Protein AF-A0AAU9WBQ7-F1 (afdb_monomer)

Organism: NCBI:txid46732

Sequence (156 aa):
RKRKQREFRSIGFTIDGYTDEELRARYRFGKESIEYITDLLADNLRRKTNRNHPLSALQQVLIALRFYASGSFLQVVGDTVGVDKSTVSRVVANVSLALVARQQEYVKWPRQQQRAGQFKNCLLPARTISLRDRMRRWHAYPNPSAQQEREQLREP

Radius of gyration: 28.7 Å; Cα contacts (8 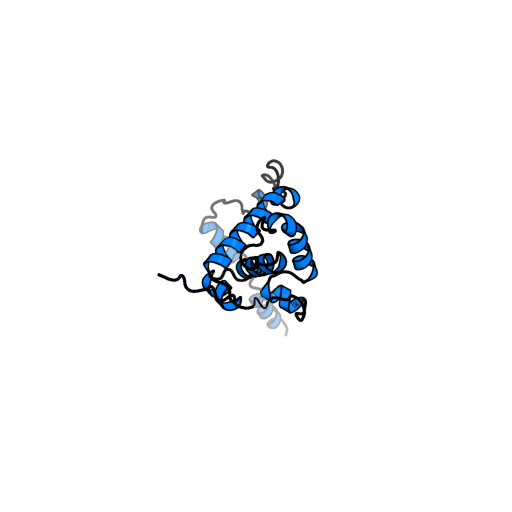Å, |Δi|>4): 95; chains: 1; bounding box: 58×82×52 Å

Solvent-accessible surface area (backbone atoms only — not comparable to full-atom values): 9788 Å² total; per-residue (Å²): 135,85,77,80,79,85,82,79,61,81,73,86,71,69,76,78,91,59,55,51,67,57,34,30,72,54,39,71,37,38,63,69,56,50,51,49,54,25,64,75,38,32,77,76,58,55,68,96,61,89,71,82,79,70,75,50,42,56,53,37,46,53,54,32,34,36,40,71,58,62,71,57,57,51,54,60,54,9,63,79,54,58,45,57,39,73,54,43,52,53,35,37,50,52,52,50,51,52,53,57,75,48,35,80,82,76,56,80,74,83,71,92,77,76,61,82,71,60,58,61,74,76,49,72,81,87,64,87,77,51,74,72,60,58,56,61,53,63,79,68,58,81,59,69,69,65,50,58,60,55,59,74,73,66,71,135

Mean predicted aligned error: 15.64 Å

InterPro domains:
  IPR026103 Harbinger transposase-derived nuclease, animal [PR02086] (15-37)
  IPR026103 Harbinger transposase-derived nuclease, animal [PR02086] (37-60)
  IPR026103 Harbinger transposase-derived nuclease, animal [PR02086] (88-113)

Nearest PDB structures (foldseek):
  4ds4-assembly1_A  TM=5.378E-01  e=1.319E+00  Geobacillus kaustophilus HTA426
  6xbu-assembly1_A  TM=4.973E-01  e=5.556E+00  Homo sapiens
  3po4-assembly1_A  TM=5.085E-01  e=9.463E+00  Thermus aquaticus

Foldseek 3Di:
DDDPDDDDDDQPDDPPPDAQVRCCLQQVGGPVVLVVLLVLCQVLQDDPDPPDPRDHSSSLSSLLSNCVNPVDQLCVSCVVRVHDSVSSVVSNVSSVVSCVVCCVVPPDDPPPDPPVPPVVVVPPPPPPDPPVNVVVVVVVDDPPVVVVVVVVVPDD

Secondary structure (DSSP, 8-state):
-PPPPP--------STT--HHHHHHHHSS-HHHHHHHHHHHHHHH--S---S-PPPHHHHHHHHHHHHHH---HHHHHHHHTS-HHHHHHHHHHHHHHHHHTHHHH-----TTSSTTTGGGTS-------HHHHHHHHTT---HHHHHHHHHT---

Structure (mmCIF, N/CA/C/O backbone):
data_AF-A0AAU9WBQ7-F1
#
_entry.id   AF-A0AAU9WBQ7-F1
#
loop_
_atom_site.group_PDB
_atom_site.id
_atom_site.type_symbol
_atom_site.label_atom_id
_atom_site.label_alt_id
_atom_site.label_comp_id
_atom_site.label_asym_id
_atom_site.label_entity_id
_atom_site.label_seq_id
_atom_site.pdbx_PDB_ins_code
_atom_site.Cartn_x
_atom_site.Cartn_y
_atom_site.Cartn_z
_atom_site.occupancy
_atom_site.B_iso_or_equiv
_atom_site.auth_seq_id
_atom_site.auth_comp_id
_atom_site.auth_asym_id
_atom_site.auth_atom_id
_atom_site.pdbx_PDB_model_num
ATOM 1 N N . ARG A 1 1 ? -20.044 -18.863 -25.796 1.00 58.28 1 ARG A N 1
ATOM 2 C CA . ARG A 1 1 ? -18.854 -17.971 -25.715 1.00 58.28 1 ARG A CA 1
ATOM 3 C C . ARG A 1 1 ? -17.939 -18.473 -24.597 1.00 58.28 1 ARG A C 1
ATOM 5 O O . ARG A 1 1 ? -18.366 -18.464 -23.450 1.00 58.28 1 ARG A O 1
ATOM 12 N N . LYS A 1 2 ? -16.728 -18.955 -24.908 1.00 51.84 2 LYS A N 1
ATOM 13 C CA . LYS A 1 2 ? -15.741 -19.372 -23.890 1.00 51.84 2 LYS A CA 1
ATOM 14 C C . LYS A 1 2 ? -15.142 -18.108 -23.258 1.00 51.84 2 LYS A C 1
ATOM 16 O O . LYS A 1 2 ? -14.707 -17.215 -23.979 1.00 51.84 2 LYS A O 1
ATOM 21 N N . ARG A 1 3 ? -15.178 -17.986 -21.929 1.00 55.31 3 ARG A N 1
ATOM 22 C CA . ARG A 1 3 ? -14.583 -16.849 -21.207 1.00 55.31 3 ARG A CA 1
ATOM 23 C C . ARG A 1 3 ? -13.061 -16.930 -21.365 1.00 55.31 3 ARG A C 1
ATOM 25 O O . ARG A 1 3 ? -12.497 -17.965 -21.021 1.00 55.31 3 ARG A O 1
ATOM 32 N N . LYS A 1 4 ? -12.410 -15.874 -21.878 1.00 65.31 4 LYS A N 1
ATOM 33 C CA . LYS A 1 4 ? -10.939 -15.801 -21.955 1.00 65.31 4 LYS A CA 1
ATOM 34 C C . LYS A 1 4 ? -10.362 -16.090 -20.567 1.00 65.31 4 LYS A C 1
ATOM 36 O O . LYS A 1 4 ? -10.803 -15.491 -19.579 1.00 65.31 4 LYS A O 1
ATOM 41 N N . GLN A 1 5 ? -9.437 -17.042 -20.496 1.00 57.25 5 GLN A N 1
ATOM 42 C CA . GLN A 1 5 ? -8.780 -17.410 -19.250 1.00 57.25 5 GLN A CA 1
ATOM 43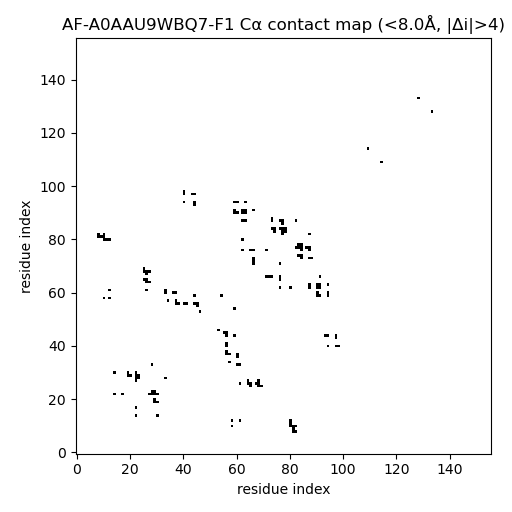 C C . GLN A 1 5 ? -7.964 -16.214 -18.753 1.00 57.25 5 GLN A C 1
ATOM 45 O O . GLN A 1 5 ? -7.374 -15.482 -19.547 1.00 57.25 5 GLN A O 1
ATOM 50 N N . ARG A 1 6 ? -8.007 -15.956 -17.444 1.00 59.16 6 ARG A N 1
ATOM 51 C CA . ARG A 1 6 ? -7.240 -14.857 -16.854 1.00 59.16 6 ARG A CA 1
ATOM 52 C C . ARG A 1 6 ? -5.768 -15.248 -16.851 1.00 59.16 6 ARG A C 1
ATOM 54 O O . ARG A 1 6 ? -5.411 -16.237 -16.219 1.00 59.16 6 ARG A O 1
ATOM 61 N N . GLU A 1 7 ? -4.950 -14.465 -17.536 1.00 59.97 7 GLU A N 1
ATOM 62 C CA . GLU A 1 7 ? -3.497 -14.516 -17.414 1.00 59.97 7 GLU A CA 1
ATOM 63 C C . GLU A 1 7 ? -3.118 -13.743 -16.152 1.00 59.97 7 GLU A C 1
ATOM 65 O O . GLU A 1 7 ? -3.315 -12.529 -16.056 1.00 59.97 7 GLU A O 1
ATOM 70 N N . PHE A 1 8 ? -2.652 -14.466 -15.137 1.00 56.88 8 PHE A N 1
ATOM 71 C CA . PHE A 1 8 ? -2.158 -13.852 -13.915 1.00 56.88 8 PHE A CA 1
ATOM 72 C C . PHE A 1 8 ? -0.713 -13.431 -14.155 1.00 56.88 8 PHE A C 1
ATOM 74 O O . PHE A 1 8 ? 0.161 -14.275 -14.329 1.00 56.88 8 PHE A O 1
ATOM 81 N N . ARG A 1 9 ? -0.465 -12.120 -14.186 1.00 57.22 9 ARG A N 1
ATOM 82 C CA . ARG A 1 9 ? 0.898 -11.587 -14.200 1.00 57.22 9 ARG A CA 1
ATOM 83 C C . ARG A 1 9 ? 1.563 -11.910 -12.860 1.00 57.22 9 ARG A C 1
ATOM 85 O O . ARG A 1 9 ? 0.925 -11.781 -11.813 1.00 57.22 9 ARG A O 1
ATOM 92 N N . SER A 1 10 ? 2.825 -12.337 -12.884 1.00 56.97 10 SER A N 1
ATOM 93 C CA . SER A 1 10 ? 3.611 -12.539 -11.666 1.00 56.97 10 SER A CA 1
ATOM 94 C C . SER A 1 10 ? 3.753 -11.202 -10.940 1.00 56.97 10 SER A C 1
ATOM 96 O O . SER A 1 10 ? 4.335 -10.259 -11.477 1.00 56.97 10 SER A O 1
ATOM 98 N N . ILE A 1 11 ? 3.201 -11.105 -9.732 1.00 61.03 11 ILE A N 1
ATOM 99 C CA . ILE A 1 11 ? 3.279 -9.893 -8.912 1.00 61.03 11 ILE A CA 1
ATOM 100 C C . ILE A 1 11 ? 4.686 -9.824 -8.309 1.00 61.03 11 ILE A C 1
ATOM 102 O O . ILE A 1 11 ? 4.960 -10.432 -7.275 1.00 61.03 11 ILE A O 1
ATOM 106 N N . GLY A 1 12 ? 5.589 -9.115 -8.984 1.00 56.72 12 GLY A N 1
ATOM 107 C CA . GLY A 1 12 ? 6.982 -8.935 -8.569 1.00 56.72 12 GLY A CA 1
ATOM 108 C C . GLY A 1 12 ? 7.146 -7.843 -7.515 1.00 56.72 12 GLY A C 1
ATOM 109 O O . GLY A 1 12 ? 7.725 -6.805 -7.808 1.00 56.72 12 GLY A O 1
ATOM 110 N N . PHE A 1 13 ? 6.617 -8.051 -6.306 1.00 65.69 13 PHE A N 1
ATOM 111 C CA . PHE A 1 13 ? 6.857 -7.150 -5.172 1.00 65.69 13 PHE A CA 1
ATOM 112 C C . PHE A 1 13 ? 7.351 -7.932 -3.966 1.00 65.69 13 PHE A C 1
ATOM 114 O O . PHE A 1 13 ? 6.562 -8.398 -3.145 1.00 65.69 13 PHE A O 1
ATOM 121 N N . THR A 1 14 ? 8.669 -8.045 -3.873 1.00 72.19 14 THR A N 1
ATOM 122 C CA . THR A 1 14 ? 9.379 -8.319 -2.628 1.00 72.19 14 THR A CA 1
ATOM 123 C C . THR A 1 14 ? 9.945 -7.002 -2.107 1.00 72.19 14 THR A C 1
ATOM 125 O O . THR A 1 14 ? 10.389 -6.152 -2.878 1.00 72.19 14 THR A O 1
ATOM 128 N N . ILE A 1 15 ? 9.893 -6.811 -0.790 1.00 81.75 15 ILE A N 1
ATOM 129 C CA . ILE A 1 15 ? 10.683 -5.769 -0.113 1.00 81.75 15 ILE A CA 1
ATOM 130 C C . ILE A 1 15 ? 12.165 -6.166 -0.053 1.00 81.75 15 ILE A C 1
ATOM 132 O O . ILE A 1 15 ? 13.030 -5.317 0.141 1.00 81.75 15 ILE A O 1
ATOM 136 N N . ASP A 1 16 ? 12.449 -7.456 -0.252 1.00 79.69 16 ASP A N 1
ATOM 137 C CA . ASP A 1 16 ? 13.794 -8.010 -0.296 1.00 79.69 16 ASP A CA 1
ATOM 138 C C . ASP A 1 16 ? 14.563 -7.445 -1.493 1.00 79.69 16 ASP A C 1
ATOM 140 O O . ASP A 1 16 ? 14.102 -7.519 -2.635 1.00 79.69 16 ASP A O 1
ATOM 144 N N . GLY A 1 17 ? 15.730 -6.868 -1.206 1.00 83.19 17 GLY A N 1
ATOM 145 C CA . GLY A 1 17 ? 16.612 -6.245 -2.194 1.00 83.19 17 GLY A CA 1
ATOM 146 C C . GLY A 1 17 ? 16.533 -4.718 -2.273 1.00 83.19 17 GLY A C 1
ATOM 147 O O . GLY A 1 17 ? 17.346 -4.140 -2.984 1.00 83.19 17 GLY A O 1
ATOM 148 N N . TYR A 1 18 ? 15.617 -4.067 -1.546 1.00 87.25 18 TYR A N 1
ATOM 149 C CA . TYR A 1 18 ? 15.587 -2.604 -1.423 1.00 87.25 18 TYR A CA 1
ATOM 150 C C . TYR A 1 18 ? 16.283 -2.122 -0.151 1.00 87.25 18 TYR A C 1
ATOM 152 O O . TYR A 1 18 ? 16.133 -2.736 0.910 1.00 87.25 18 TYR A O 1
ATOM 160 N N . THR A 1 19 ? 16.986 -0.989 -0.236 1.00 92.75 19 THR A N 1
ATOM 161 C CA . THR A 1 19 ? 17.432 -0.274 0.967 1.00 92.75 19 THR A CA 1
ATOM 162 C C . THR A 1 19 ? 16.270 0.475 1.615 1.00 92.75 19 THR A C 1
ATOM 164 O O . THR A 1 19 ? 15.231 0.741 1.001 1.00 92.75 19 THR A O 1
ATOM 167 N N . ASP A 1 20 ? 16.437 0.844 2.880 1.00 93.31 20 ASP A N 1
ATOM 168 C CA . ASP A 1 20 ? 15.403 1.549 3.635 1.00 93.31 20 ASP A CA 1
ATOM 169 C C . ASP A 1 20 ? 15.113 2.945 3.043 1.00 93.31 20 ASP A C 1
ATOM 171 O O . ASP A 1 20 ? 13.972 3.410 3.027 1.00 93.31 20 ASP A O 1
ATOM 175 N N . GLU A 1 21 ? 16.127 3.599 2.470 1.00 93.75 21 GLU A N 1
ATOM 176 C CA . GLU A 1 21 ? 16.015 4.869 1.746 1.00 93.75 21 GLU A CA 1
ATOM 177 C C . GLU A 1 21 ? 15.171 4.717 0.478 1.00 93.75 21 GLU A C 1
ATOM 179 O O . GLU A 1 21 ? 14.296 5.545 0.208 1.00 93.75 21 GLU A O 1
ATOM 184 N N . GLU A 1 22 ? 15.385 3.642 -0.284 1.00 91.69 22 GLU A N 1
ATOM 185 C CA . GLU A 1 22 ? 14.598 3.346 -1.481 1.00 91.69 22 GLU A CA 1
ATOM 186 C C . GLU A 1 22 ? 13.139 3.046 -1.132 1.00 91.69 22 GLU A C 1
ATOM 188 O O . GLU A 1 22 ? 12.223 3.505 -1.826 1.00 91.69 22 GLU A O 1
ATOM 193 N N . LEU A 1 23 ? 12.905 2.320 -0.036 1.00 93.19 23 LEU A N 1
ATOM 194 C CA . LEU A 1 23 ? 11.562 2.054 0.470 1.00 93.19 23 LEU A CA 1
ATOM 195 C C . LEU A 1 23 ? 10.872 3.346 0.911 1.00 93.19 23 LEU A C 1
ATOM 197 O O . LEU A 1 23 ? 9.740 3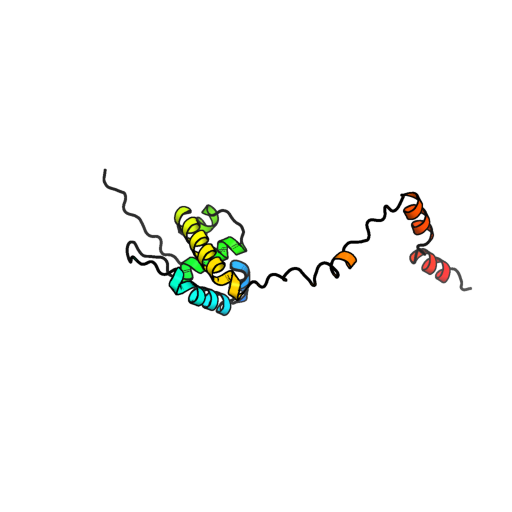.601 0.491 1.00 93.19 23 LEU A O 1
ATOM 201 N N . ARG A 1 24 ? 11.556 4.224 1.652 1.00 94.38 24 ARG A N 1
ATOM 202 C CA . ARG A 1 24 ? 11.002 5.533 2.031 1.00 94.38 24 ARG A CA 1
ATOM 203 C C . ARG A 1 24 ? 10.711 6.412 0.820 1.00 94.38 24 ARG A C 1
ATOM 205 O O . ARG A 1 24 ? 9.669 7.066 0.791 1.00 94.38 24 ARG A O 1
ATOM 212 N N . ALA A 1 25 ? 11.568 6.407 -0.197 1.00 92.19 25 ALA A N 1
ATOM 213 C CA . ALA A 1 25 ? 11.337 7.176 -1.417 1.00 92.19 25 ALA A CA 1
ATOM 214 C C . ALA A 1 25 ? 10.077 6.704 -2.168 1.00 92.19 25 ALA A C 1
ATOM 216 O O . ALA A 1 25 ? 9.311 7.524 -2.676 1.00 92.19 25 ALA A O 1
ATOM 217 N N . ARG A 1 26 ? 9.835 5.387 -2.211 1.00 90.44 26 ARG A N 1
ATOM 218 C CA . ARG A 1 26 ? 8.731 4.778 -2.975 1.00 90.44 26 ARG A CA 1
ATOM 219 C C . ARG A 1 26 ? 7.414 4.692 -2.201 1.00 90.44 26 ARG A C 1
ATOM 221 O O . ARG A 1 26 ? 6.352 4.869 -2.796 1.00 90.44 26 ARG A O 1
ATOM 228 N N . TYR A 1 27 ? 7.480 4.415 -0.901 1.00 92.56 27 TYR A N 1
ATOM 229 C CA . TYR A 1 27 ? 6.329 4.078 -0.055 1.00 92.56 27 TYR A CA 1
ATOM 230 C C . TYR A 1 27 ? 6.152 5.003 1.155 1.00 92.56 27 TYR A C 1
ATOM 232 O O . TYR A 1 27 ? 5.141 4.886 1.837 1.00 92.56 27 TYR A O 1
ATOM 240 N N . ARG A 1 28 ? 7.093 5.923 1.425 1.00 95.12 28 ARG A N 1
ATOM 241 C CA . ARG A 1 28 ? 7.149 6.802 2.622 1.00 95.12 28 ARG A CA 1
ATOM 242 C C . ARG A 1 28 ? 7.394 6.086 3.951 1.00 95.12 28 ARG A C 1
ATOM 244 O O . ARG A 1 28 ? 7.482 6.748 4.980 1.00 95.12 28 ARG A O 1
ATOM 251 N N . PHE A 1 29 ? 7.587 4.772 3.917 1.00 95.06 29 PHE A N 1
ATOM 252 C CA . PHE A 1 29 ? 7.856 3.930 5.075 1.00 95.06 29 PHE A CA 1
ATOM 253 C C . PHE A 1 29 ? 9.111 3.093 4.849 1.00 95.06 29 PHE A C 1
ATOM 255 O O . PHE A 1 29 ? 9.420 2.736 3.713 1.00 95.06 29 PHE A O 1
ATOM 262 N N . GLY A 1 30 ? 9.818 2.805 5.940 1.00 94.88 30 GLY A N 1
ATOM 263 C CA . GLY A 1 30 ? 10.926 1.856 5.941 1.00 94.88 30 GLY A CA 1
ATOM 264 C C . GLY A 1 30 ? 10.449 0.405 6.034 1.00 94.88 30 GLY A C 1
ATOM 265 O O . GLY A 1 30 ? 9.258 0.156 6.242 1.00 94.88 30 GLY A O 1
ATOM 266 N N . LYS A 1 31 ? 11.377 -0.548 5.911 1.00 93.69 31 LYS A N 1
ATOM 267 C CA . LYS A 1 31 ? 11.090 -1.994 5.900 1.00 93.69 31 LYS A CA 1
ATOM 268 C C . LYS A 1 31 ? 10.285 -2.430 7.126 1.00 93.69 31 LYS A C 1
ATOM 270 O O . LYS A 1 31 ? 9.191 -2.966 6.978 1.00 93.69 31 LYS A O 1
ATOM 275 N N . GLU A 1 32 ? 10.783 -2.102 8.314 1.00 94.06 32 GLU A N 1
ATOM 276 C CA . GLU A 1 32 ? 10.163 -2.472 9.592 1.00 94.06 32 GLU A CA 1
ATOM 277 C C . GLU A 1 32 ? 8.740 -1.910 9.720 1.00 94.06 32 GLU A C 1
AT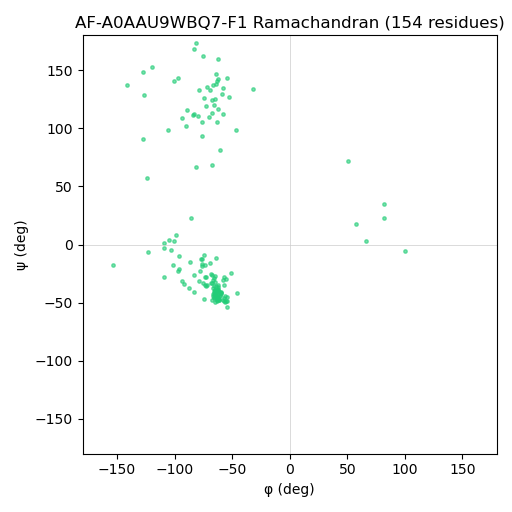OM 279 O O . GLU A 1 32 ? 7.813 -2.603 10.126 1.00 94.06 32 GLU A O 1
ATOM 284 N N . SER A 1 33 ? 8.526 -0.656 9.307 1.00 94.50 33 SER A N 1
ATOM 285 C CA . SER A 1 33 ? 7.194 -0.044 9.339 1.00 94.50 33 SER A CA 1
ATOM 286 C C . SER A 1 33 ? 6.225 -0.717 8.364 1.00 94.50 33 SER A C 1
ATOM 288 O O . SER A 1 33 ? 5.044 -0.859 8.673 1.00 94.50 33 SER A O 1
ATOM 290 N N . ILE A 1 34 ? 6.704 -1.128 7.186 1.00 94.88 34 ILE A N 1
ATOM 291 C CA . ILE A 1 34 ? 5.893 -1.843 6.193 1.00 94.88 34 ILE A CA 1
ATOM 292 C C . ILE A 1 34 ? 5.498 -3.224 6.721 1.00 94.88 34 ILE A C 1
ATOM 294 O O . ILE A 1 34 ? 4.335 -3.610 6.588 1.00 94.88 34 ILE A O 1
ATOM 298 N N . GLU A 1 35 ? 6.437 -3.952 7.321 1.00 94.12 35 GLU A N 1
ATOM 299 C CA . GLU A 1 35 ? 6.187 -5.254 7.949 1.00 94.12 35 GLU A CA 1
ATOM 300 C C . GLU A 1 35 ? 5.185 -5.109 9.098 1.00 94.12 35 GLU A C 1
ATOM 302 O O . GLU A 1 35 ? 4.153 -5.777 9.094 1.00 94.12 35 GLU A O 1
ATOM 307 N N . TYR A 1 36 ? 5.385 -4.125 9.978 1.00 94.62 36 TYR A N 1
ATOM 308 C CA . TYR A 1 36 ? 4.457 -3.820 11.064 1.00 94.62 36 TYR A CA 1
ATOM 309 C C . TYR A 1 36 ? 3.032 -3.532 10.568 1.00 94.62 36 TYR A C 1
ATOM 311 O O . TYR A 1 36 ? 2.068 -4.109 11.069 1.00 94.62 36 TYR A O 1
ATOM 319 N N . ILE A 1 37 ? 2.872 -2.660 9.564 1.00 93.69 37 ILE A N 1
ATOM 320 C CA . ILE A 1 37 ? 1.554 -2.364 8.977 1.00 93.69 37 ILE A CA 1
ATOM 321 C C . ILE A 1 37 ? 0.957 -3.623 8.338 1.00 93.69 37 ILE A C 1
ATOM 323 O O . ILE A 1 37 ? -0.254 -3.836 8.398 1.00 93.69 37 ILE A O 1
ATOM 327 N N . THR A 1 38 ? 1.788 -4.459 7.719 1.00 94.00 38 THR A N 1
ATOM 328 C CA . THR A 1 38 ? 1.341 -5.707 7.098 1.00 94.00 38 THR A CA 1
ATOM 329 C C . THR A 1 38 ? 0.772 -6.664 8.132 1.00 94.00 38 THR A C 1
ATOM 331 O O . THR A 1 38 ? -0.344 -7.147 7.936 1.00 94.00 38 THR A O 1
ATOM 334 N N . ASP A 1 39 ? 1.480 -6.878 9.235 1.00 93.38 39 ASP A N 1
ATOM 335 C CA . ASP A 1 39 ? 1.036 -7.752 10.319 1.00 93.38 39 ASP A CA 1
ATOM 336 C C . ASP A 1 39 ? -0.211 -7.194 11.009 1.00 93.38 39 ASP A C 1
ATOM 338 O O . ASP A 1 39 ? -1.178 -7.921 11.237 1.00 93.38 39 ASP A O 1
ATOM 342 N N . LEU A 1 40 ? -0.250 -5.876 11.236 1.00 92.00 40 LEU A N 1
ATOM 343 C CA . LEU A 1 40 ? -1.393 -5.183 11.833 1.00 92.00 40 LEU A CA 1
ATOM 344 C C . LEU A 1 40 ? -2.695 -5.386 11.043 1.00 92.00 40 LEU A C 1
ATOM 346 O O . LEU A 1 40 ? -3.782 -5.428 11.627 1.00 92.00 40 LEU A O 1
ATOM 350 N N . LEU A 1 41 ? -2.592 -5.465 9.714 1.00 91.62 41 LEU A N 1
ATOM 351 C CA . LEU A 1 41 ? -3.732 -5.569 8.803 1.00 91.62 41 LEU A CA 1
ATOM 352 C C . LEU A 1 41 ? -3.954 -6.991 8.266 1.00 91.62 41 LEU A C 1
ATOM 354 O O . LEU A 1 41 ? -4.940 -7.218 7.557 1.00 91.62 41 LEU A O 1
ATOM 358 N N . ALA A 1 42 ? -3.073 -7.945 8.574 1.00 88.62 42 ALA A N 1
ATOM 359 C CA . ALA A 1 42 ? -3.067 -9.277 7.973 1.00 88.62 42 ALA A CA 1
ATOM 360 C C . ALA A 1 42 ? -4.419 -9.990 8.118 1.00 88.62 42 ALA A C 1
ATOM 362 O O . ALA A 1 42 ? -4.954 -10.506 7.132 1.00 88.62 42 ALA A O 1
ATOM 363 N N . ASP A 1 43 ? -5.019 -9.944 9.309 1.00 84.94 43 ASP A N 1
ATOM 364 C CA . ASP A 1 43 ? -6.302 -10.593 9.596 1.00 84.94 43 ASP A CA 1
ATOM 365 C C . ASP A 1 43 ? -7.472 -9.976 8.823 1.00 84.94 43 ASP A C 1
ATOM 367 O O . ASP A 1 43 ? -8.363 -10.689 8.355 1.00 84.94 43 ASP A O 1
ATOM 371 N N . ASN A 1 44 ? -7.460 -8.656 8.623 1.00 84.00 44 ASN A N 1
ATOM 372 C CA . ASN A 1 44 ? -8.492 -7.953 7.861 1.00 84.00 44 ASN A CA 1
ATOM 373 C C . ASN A 1 44 ? -8.338 -8.159 6.346 1.00 84.00 44 ASN A C 1
ATOM 375 O O . ASN A 1 44 ? -9.329 -8.181 5.614 1.00 84.00 44 ASN A O 1
ATOM 379 N N . LEU A 1 45 ? -7.098 -8.297 5.869 1.00 83.31 45 LEU A N 1
ATOM 380 C CA . LEU A 1 45 ? -6.772 -8.447 4.448 1.00 83.31 45 LEU A CA 1
ATOM 381 C C . LEU A 1 45 ? -6.822 -9.903 3.968 1.00 83.31 45 LEU A C 1
ATOM 383 O O . LEU A 1 45 ? -6.872 -10.159 2.755 1.00 83.31 45 LEU A O 1
ATOM 387 N N . ARG A 1 46 ? -6.842 -10.865 4.896 1.00 76.94 46 ARG A N 1
ATOM 388 C CA . ARG A 1 46 ? -6.972 -12.288 4.596 1.00 76.94 46 ARG A CA 1
ATOM 389 C C . ARG A 1 46 ? -8.361 -12.581 4.033 1.00 76.94 46 ARG A C 1
ATOM 391 O O . ARG A 1 46 ? -9.388 -12.492 4.704 1.00 76.94 46 ARG A O 1
ATOM 398 N N . ARG A 1 47 ? -8.416 -12.975 2.760 1.00 65.69 47 ARG A N 1
ATOM 399 C CA . ARG A 1 47 ? -9.681 -13.379 2.134 1.00 65.69 47 ARG A CA 1
ATOM 400 C C . ARG A 1 47 ? -10.143 -14.728 2.677 1.00 65.69 47 ARG A C 1
ATOM 402 O O . ARG A 1 47 ? -9.384 -15.690 2.689 1.00 65.69 47 ARG A O 1
ATOM 409 N N . LYS A 1 48 ? -11.441 -14.830 2.985 1.00 56.56 48 LYS A N 1
ATOM 410 C CA . LYS A 1 48 ? -12.116 -16.084 3.379 1.00 56.56 48 LYS A CA 1
ATOM 411 C C . LYS A 1 48 ? -12.146 -17.157 2.278 1.00 56.56 48 LYS A C 1
ATOM 413 O O . LYS A 1 48 ? -12.521 -18.290 2.545 1.00 56.56 48 LYS A O 1
ATOM 418 N N . THR A 1 49 ? -11.795 -16.818 1.034 1.00 56.22 49 THR A N 1
ATOM 419 C CA . THR A 1 49 ? -11.828 -17.754 -0.099 1.00 56.22 49 THR A CA 1
ATOM 420 C C . THR A 1 49 ? -10.482 -17.786 -0.818 1.00 56.22 49 THR A C 1
ATOM 422 O O . THR A 1 49 ? -9.967 -16.748 -1.224 1.00 56.22 49 THR A O 1
ATOM 425 N N . ASN A 1 50 ? -9.936 -18.990 -1.019 1.00 56.69 50 ASN A N 1
ATOM 426 C CA . ASN A 1 50 ? -8.672 -19.227 -1.731 1.00 56.69 50 ASN A CA 1
ATOM 427 C C . ASN A 1 50 ? -8.859 -19.330 -3.261 1.00 56.69 50 ASN A C 1
ATOM 429 O O . ASN A 1 50 ? -8.090 -19.966 -3.975 1.00 56.69 50 ASN A O 1
ATOM 433 N N . ARG A 1 51 ? -9.945 -18.759 -3.793 1.00 54.75 51 ARG A N 1
ATOM 434 C CA . ARG A 1 51 ? -10.193 -18.773 -5.237 1.00 54.75 51 ARG A CA 1
ATOM 435 C C . ARG A 1 51 ? -9.315 -17.692 -5.878 1.00 54.75 51 ARG A C 1
ATOM 437 O O . ARG A 1 51 ? -9.364 -16.542 -5.447 1.00 54.75 51 ARG A O 1
ATOM 444 N N . ASN A 1 52 ? -8.619 -18.035 -6.969 1.00 63.09 52 ASN A N 1
ATOM 445 C CA . ASN A 1 52 ? -8.024 -17.087 -7.928 1.00 63.09 52 ASN A CA 1
ATOM 446 C C . ASN A 1 52 ? -6.647 -16.448 -7.592 1.00 63.09 52 ASN A C 1
ATOM 448 O O . ASN A 1 52 ? -6.445 -15.305 -7.991 1.00 63.09 52 ASN A O 1
ATOM 452 N N . HIS A 1 53 ? -5.709 -17.152 -6.939 1.00 65.56 53 HIS A N 1
ATOM 453 C CA . HIS A 1 53 ? -4.377 -16.618 -6.560 1.00 65.56 53 HIS A CA 1
ATOM 454 C C . HIS A 1 53 ? -4.478 -15.271 -5.819 1.00 65.56 53 HIS A C 1
ATOM 456 O O . HIS A 1 53 ? -4.210 -14.211 -6.391 1.00 65.56 53 HIS A O 1
ATOM 462 N N . PRO A 1 54 ? -4.957 -15.281 -4.563 1.00 75.00 54 PRO A N 1
ATOM 463 C CA . PRO A 1 54 ? -5.154 -14.052 -3.809 1.00 75.00 54 PRO A CA 1
ATOM 464 C C . PRO A 1 54 ? -3.821 -13.334 -3.562 1.00 75.00 54 PRO A C 1
ATOM 466 O O . PRO A 1 54 ? -2.815 -13.967 -3.258 1.00 75.00 54 PRO A O 1
ATOM 469 N N . LEU A 1 55 ? -3.844 -12.000 -3.656 1.00 84.50 55 LEU A N 1
ATOM 470 C CA . LEU A 1 55 ? -2.726 -11.156 -3.235 1.00 84.50 55 LEU A CA 1
ATOM 471 C C . LEU A 1 55 ? -2.417 -11.402 -1.755 1.00 84.50 55 LEU A C 1
ATOM 473 O O . LEU A 1 55 ? -3.339 -11.403 -0.930 1.00 84.50 55 LEU A O 1
ATOM 477 N N . SER A 1 56 ? -1.135 -11.550 -1.422 1.00 88.12 56 SER A N 1
ATOM 478 C CA . SER A 1 56 ? -0.695 -11.610 -0.027 1.00 88.12 56 SER A CA 1
ATOM 479 C C . SER A 1 56 ? -1.013 -10.296 0.698 1.00 88.12 56 SER A C 1
ATOM 481 O O . SER A 1 56 ? -1.217 -9.258 0.061 1.00 88.12 56 SER A O 1
ATOM 483 N N . ALA A 1 57 ? -1.070 -10.321 2.033 1.00 90.38 57 ALA A N 1
ATOM 484 C CA . ALA A 1 57 ? -1.278 -9.104 2.821 1.00 90.38 57 ALA A CA 1
ATOM 485 C C . ALA A 1 57 ? -0.207 -8.047 2.496 1.00 90.38 57 ALA A C 1
ATOM 487 O O . ALA A 1 57 ? -0.554 -6.907 2.198 1.00 90.38 57 ALA A O 1
ATOM 488 N N . LEU A 1 58 ? 1.064 -8.463 2.412 1.00 91.50 58 LEU A N 1
ATOM 489 C CA . LEU A 1 58 ? 2.183 -7.597 2.032 1.00 91.50 58 LEU A CA 1
ATOM 490 C C . LEU A 1 58 ? 1.964 -6.945 0.661 1.00 91.50 58 LEU A C 1
ATOM 492 O O . LEU A 1 58 ? 2.073 -5.731 0.526 1.00 91.50 58 LEU A O 1
ATOM 496 N N . GLN A 1 59 ? 1.587 -7.723 -0.358 1.00 90.88 59 GLN A N 1
ATOM 497 C CA . GLN A 1 59 ? 1.317 -7.183 -1.695 1.00 90.88 59 GLN A CA 1
ATOM 498 C C . GLN A 1 59 ? 0.169 -6.167 -1.679 1.00 90.88 59 GLN A C 1
ATOM 500 O O . GLN A 1 59 ? 0.247 -5.132 -2.339 1.00 90.88 59 GLN A O 1
ATOM 505 N N . GLN A 1 60 ? -0.897 -6.442 -0.920 1.00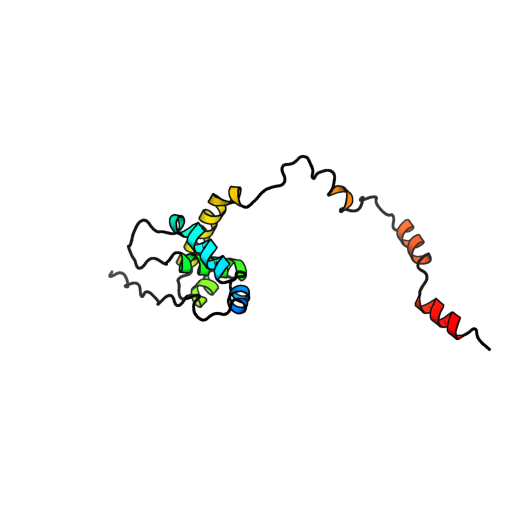 92.38 60 GLN A N 1
ATOM 506 C CA . GLN A 1 60 ? -2.016 -5.511 -0.777 1.00 92.38 60 GLN A CA 1
ATOM 507 C C . GLN A 1 60 ? -1.572 -4.198 -0.114 1.00 92.38 60 GLN A C 1
ATOM 509 O O . GLN A 1 60 ? -1.908 -3.118 -0.604 1.00 92.38 60 GLN A O 1
ATOM 514 N N . VAL A 1 61 ? -0.774 -4.283 0.952 1.00 94.31 61 VAL A N 1
ATOM 515 C CA . VAL A 1 61 ? -0.228 -3.114 1.650 1.00 94.31 61 VAL A CA 1
ATOM 516 C C . VAL A 1 61 ? 0.698 -2.312 0.739 1.00 94.31 61 VAL A C 1
ATOM 518 O O . VAL A 1 61 ? 0.502 -1.108 0.610 1.00 94.31 61 VAL A O 1
ATOM 521 N N . LEU A 1 62 ? 1.632 -2.946 0.027 1.00 93.06 62 LEU A N 1
ATOM 522 C CA . LEU A 1 62 ? 2.554 -2.253 -0.882 1.00 93.06 62 LEU A CA 1
ATOM 523 C C . LEU A 1 62 ? 1.824 -1.495 -2.001 1.00 93.06 62 LEU A C 1
ATOM 525 O O . LEU A 1 62 ? 2.180 -0.359 -2.313 1.00 93.06 62 LEU A O 1
ATOM 529 N N . ILE A 1 63 ? 0.771 -2.084 -2.575 1.00 93.12 63 ILE A N 1
ATOM 530 C CA . ILE A 1 63 ? -0.066 -1.418 -3.585 1.00 93.12 63 ILE A CA 1
ATOM 531 C C . ILE A 1 63 ? -0.737 -0.173 -2.999 1.00 93.12 63 ILE A C 1
ATOM 533 O O . ILE A 1 63 ? -0.722 0.891 -3.624 1.00 93.12 63 ILE A O 1
ATOM 537 N N . ALA A 1 64 ? -1.324 -0.297 -1.807 1.00 95.06 64 ALA A N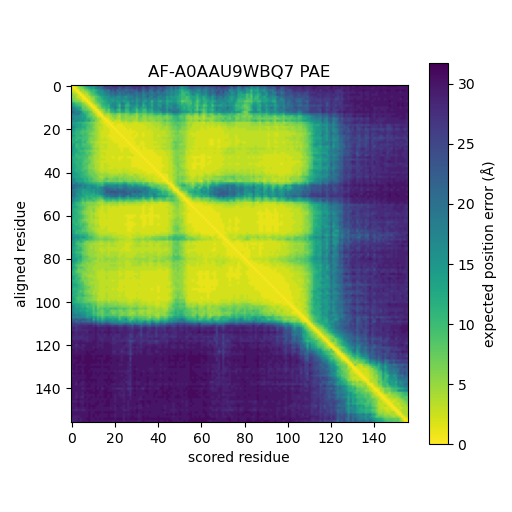 1
ATOM 538 C CA . ALA A 1 64 ? -2.003 0.812 -1.150 1.00 95.06 64 ALA A CA 1
ATOM 539 C C . ALA A 1 64 ? -1.022 1.925 -0.754 1.00 95.06 64 ALA A C 1
ATOM 541 O O . ALA A 1 64 ? -1.258 3.087 -1.077 1.00 95.06 64 ALA A O 1
ATOM 542 N N . LEU A 1 65 ? 0.115 1.573 -0.146 1.00 95.00 65 LEU A N 1
ATOM 543 C CA . LEU A 1 65 ? 1.166 2.522 0.219 1.00 95.00 65 LEU A CA 1
ATOM 544 C C . LEU A 1 65 ? 1.713 3.257 -1.001 1.00 95.00 65 LEU A C 1
ATOM 546 O O . LEU A 1 65 ? 1.885 4.471 -0.950 1.00 95.00 65 LEU A O 1
ATOM 550 N N . ARG A 1 66 ? 1.925 2.564 -2.125 1.00 93.38 66 ARG A N 1
ATOM 551 C CA . ARG A 1 66 ? 2.370 3.212 -3.365 1.00 93.38 66 ARG A CA 1
ATOM 552 C C . ARG A 1 66 ? 1.356 4.230 -3.873 1.00 93.38 66 ARG A C 1
ATOM 554 O O . ARG A 1 66 ? 1.743 5.306 -4.328 1.00 93.38 66 ARG A O 1
ATOM 561 N N . PHE A 1 67 ? 0.065 3.916 -3.787 1.00 94.81 67 PHE A N 1
ATOM 562 C CA . PHE A 1 67 ? -0.996 4.861 -4.127 1.00 94.81 67 PHE A CA 1
ATOM 563 C C . PHE A 1 67 ? -0.993 6.075 -3.183 1.00 94.81 67 PHE A C 1
ATOM 565 O O . PHE A 1 67 ? -0.998 7.204 -3.666 1.00 94.81 67 PHE A O 1
ATOM 572 N N . TYR A 1 68 ? -0.891 5.871 -1.867 1.00 95.00 68 TYR A N 1
ATOM 573 C CA . TYR A 1 68 ? -0.855 6.970 -0.893 1.00 95.00 68 TYR A CA 1
ATOM 574 C C . TYR A 1 68 ? 0.391 7.853 -1.031 1.00 95.00 68 TYR A C 1
ATOM 576 O O . TYR A 1 68 ? 0.297 9.071 -0.927 1.00 95.00 68 TYR A O 1
ATOM 584 N N . ALA A 1 69 ? 1.551 7.251 -1.299 1.00 94.12 69 ALA A N 1
ATOM 585 C CA . ALA A 1 69 ? 2.822 7.955 -1.435 1.00 94.12 69 ALA A CA 1
ATOM 586 C C . ALA A 1 69 ? 2.919 8.784 -2.723 1.00 94.12 69 ALA A C 1
ATOM 588 O O . ALA A 1 69 ? 3.569 9.831 -2.727 1.00 94.12 69 ALA A O 1
ATOM 589 N N . SER A 1 70 ? 2.320 8.299 -3.815 1.00 90.75 70 SER A N 1
ATOM 590 C CA . SER A 1 70 ? 2.406 8.934 -5.136 1.00 90.75 70 SER A CA 1
ATOM 591 C C . SER A 1 70 ? 1.217 9.831 -5.473 1.00 90.75 70 SER A C 1
ATOM 593 O O . SER A 1 70 ? 1.342 10.665 -6.366 1.00 90.75 70 SER A O 1
ATOM 595 N N . GLY A 1 71 ? 0.050 9.623 -4.847 1.00 90.12 71 GLY A N 1
ATOM 596 C CA . GLY A 1 71 ? -1.198 10.310 -5.204 1.00 90.12 71 GLY A CA 1
ATOM 597 C C . GLY A 1 71 ? -1.618 10.117 -6.669 1.00 90.12 71 GLY A C 1
ATOM 598 O O . GLY A 1 71 ? -2.392 10.908 -7.202 1.00 90.12 71 GLY A O 1
ATOM 599 N N . SER A 1 72 ? -1.071 9.106 -7.349 1.00 91.69 72 SER A N 1
ATOM 600 C CA . SER A 1 72 ? -1.226 8.907 -8.792 1.00 91.69 72 SER A CA 1
ATOM 601 C C . SER A 1 72 ? -2.527 8.192 -9.156 1.00 91.69 72 SER A C 1
ATOM 603 O O . SER A 1 72 ? -3.210 7.602 -8.319 1.00 91.69 72 SER A O 1
ATOM 605 N N . PHE A 1 73 ? -2.866 8.179 -10.447 1.00 94.06 73 PHE A N 1
ATOM 606 C CA . PHE A 1 73 ? -4.028 7.441 -10.937 1.00 94.06 73 PHE A CA 1
ATOM 607 C C . PHE A 1 73 ? -3.897 5.932 -10.685 1.00 94.06 73 PHE A C 1
ATOM 609 O O . PHE A 1 73 ? -2.842 5.333 -10.898 1.00 94.06 73 PHE A O 1
ATOM 616 N N . LEU A 1 74 ? -5.014 5.285 -10.338 1.00 92.88 74 LEU A N 1
ATOM 617 C CA . LEU A 1 74 ? -5.078 3.834 -10.105 1.00 92.88 74 LEU A CA 1
ATOM 618 C C . LEU A 1 74 ? -4.581 3.003 -11.297 1.00 92.88 74 LEU A C 1
ATOM 620 O O . LEU A 1 74 ? -4.090 1.896 -11.104 1.00 92.88 74 LEU A O 1
ATOM 624 N N . GLN A 1 75 ? -4.730 3.523 -12.520 1.00 93.62 75 GLN A N 1
ATOM 625 C CA . GLN A 1 75 ? -4.213 2.877 -13.724 1.00 93.62 75 GLN A CA 1
ATOM 626 C C . GLN A 1 75 ? -2.682 2.867 -13.735 1.00 93.62 75 GLN A C 1
ATOM 628 O O . GLN A 1 75 ? -2.107 1.802 -13.887 1.00 93.62 75 GLN A O 1
ATOM 633 N N . VAL A 1 76 ? -2.035 4.001 -13.447 1.00 91.62 76 VAL A N 1
ATOM 634 C CA . VAL A 1 76 ? -0.567 4.101 -13.360 1.00 91.62 76 VAL A CA 1
ATOM 635 C C . VAL A 1 76 ? -0.024 3.174 -12.273 1.00 91.62 76 VAL A C 1
ATOM 637 O O . VAL A 1 76 ? 0.935 2.438 -12.493 1.00 91.62 76 VAL A O 1
ATOM 640 N N . VAL A 1 77 ? -0.669 3.139 -11.104 1.00 90.81 77 VAL A N 1
ATOM 641 C CA . VAL A 1 77 ? -0.291 2.195 -10.040 1.00 90.81 77 VAL A CA 1
ATOM 642 C C . VAL A 1 77 ? -0.471 0.749 -10.514 1.00 90.81 77 VAL A C 1
ATOM 644 O O . VAL A 1 77 ? 0.417 -0.071 -10.314 1.00 90.81 77 VAL A O 1
ATOM 647 N N . GLY A 1 78 ? -1.571 0.435 -11.201 1.00 89.94 78 GLY A N 1
ATOM 648 C CA . GLY A 1 78 ? -1.811 -0.893 -11.768 1.00 89.94 78 GLY A CA 1
ATOM 649 C C . GLY A 1 78 ? -0.753 -1.309 -12.788 1.00 89.94 78 GLY A C 1
ATOM 650 O O . GLY A 1 78 ? -0.224 -2.414 -12.699 1.00 89.94 78 GLY A O 1
ATOM 651 N N . ASP A 1 79 ? -0.381 -0.405 -13.690 1.00 89.06 79 ASP A N 1
ATOM 652 C CA . ASP A 1 79 ? 0.612 -0.646 -14.737 1.00 89.06 79 ASP A CA 1
ATOM 653 C C . ASP A 1 79 ? 2.009 -0.845 -14.142 1.00 89.06 79 ASP A C 1
ATOM 655 O O . ASP A 1 79 ? 2.704 -1.790 -14.510 1.00 89.06 79 ASP A O 1
ATOM 659 N N . THR A 1 80 ? 2.387 -0.032 -13.150 1.00 85.88 80 THR A N 1
ATOM 660 C CA . THR A 1 80 ? 3.673 -0.185 -12.444 1.00 85.88 80 THR A CA 1
ATOM 661 C C . THR A 1 80 ? 3.761 -1.457 -11.610 1.00 85.88 80 THR A C 1
ATOM 663 O O . THR A 1 80 ? 4.865 -1.935 -11.353 1.00 85.88 80 THR A O 1
ATOM 666 N N . VAL A 1 81 ? 2.621 -1.984 -11.154 1.00 82.62 81 VAL A N 1
ATOM 667 C CA . VAL A 1 81 ? 2.562 -3.183 -10.310 1.00 82.62 81 VAL A CA 1
ATOM 668 C C . VAL A 1 81 ? 2.306 -4.457 -11.128 1.00 82.62 81 VAL A C 1
ATOM 670 O O . VAL A 1 81 ? 2.611 -5.563 -10.688 1.00 82.62 81 VAL A O 1
ATOM 673 N N . GLY A 1 82 ? 1.752 -4.326 -12.331 1.00 85.25 82 GLY A N 1
ATOM 674 C CA . GLY A 1 82 ? 1.326 -5.455 -13.151 1.00 85.25 82 GLY A CA 1
ATOM 675 C C . GLY A 1 82 ? -0.054 -6.010 -12.780 1.00 85.25 82 GLY A C 1
ATOM 676 O O . GLY A 1 82 ? -0.348 -7.163 -13.087 1.00 85.25 82 GLY A O 1
ATOM 677 N N . VAL A 1 83 ? -0.918 -5.213 -12.143 1.00 85.94 83 VAL A N 1
ATOM 678 C CA . VAL A 1 83 ? -2.290 -5.604 -11.769 1.00 85.94 83 VAL A CA 1
ATOM 679 C C . VAL A 1 83 ? -3.325 -4.705 -12.436 1.00 85.94 83 VAL A C 1
ATOM 681 O O . VAL A 1 83 ? -3.076 -3.540 -12.726 1.00 85.94 83 VAL A O 1
ATOM 684 N N . ASP A 1 84 ? -4.533 -5.220 -12.655 1.00 88.69 84 ASP A N 1
ATOM 685 C CA . ASP A 1 84 ? -5.603 -4.404 -13.230 1.00 88.69 84 ASP A CA 1
ATOM 686 C C . ASP A 1 84 ? -5.999 -3.246 -12.301 1.00 88.69 84 ASP A C 1
ATOM 688 O O . ASP A 1 84 ? -6.093 -3.413 -11.080 1.00 88.69 84 ASP A O 1
ATOM 692 N N . LYS A 1 85 ? -6.384 -2.104 -12.886 1.00 91.12 85 LYS A N 1
ATOM 693 C CA . LYS A 1 85 ? -6.949 -0.939 -12.172 1.00 91.12 85 LYS A CA 1
ATOM 694 C C . LYS A 1 85 ? -8.030 -1.329 -11.153 1.00 91.12 85 LYS A C 1
ATOM 696 O O . LYS A 1 85 ? -8.079 -0.797 -10.046 1.00 91.12 85 LYS A O 1
ATOM 701 N N . SER A 1 86 ? -8.906 -2.269 -11.520 1.00 90.50 86 SER A N 1
ATOM 702 C CA . SER A 1 86 ? -9.994 -2.746 -10.651 1.00 90.50 86 SER A CA 1
ATOM 703 C C . SER A 1 86 ? -9.485 -3.489 -9.410 1.00 90.50 86 SER A C 1
ATOM 705 O O . SER A 1 86 ? -10.136 -3.500 -8.366 1.00 90.50 86 SER A O 1
ATOM 707 N N . THR A 1 87 ? -8.320 -4.126 -9.502 1.00 89.44 87 THR A N 1
ATOM 708 C CA . THR A 1 87 ? -7.646 -4.770 -8.375 1.00 89.44 87 THR A CA 1
ATOM 709 C C . THR A 1 87 ? -7.024 -3.723 -7.465 1.00 89.44 87 THR A C 1
ATOM 711 O O . THR A 1 87 ? -7.299 -3.771 -6.270 1.00 89.44 87 THR A O 1
ATOM 714 N N . VAL A 1 88 ? -6.313 -2.731 -8.016 1.00 92.19 88 VAL A N 1
ATOM 715 C CA . VAL A 1 88 ? -5.765 -1.606 -7.233 1.00 92.19 88 VAL A CA 1
ATOM 716 C C . VAL A 1 88 ? -6.869 -0.908 -6.443 1.00 92.19 88 VAL A C 1
ATOM 718 O O . VAL A 1 88 ? -6.749 -0.748 -5.236 1.00 92.19 88 VAL A O 1
ATOM 721 N N . SER A 1 89 ? -7.984 -0.574 -7.099 1.00 94.50 89 SER A N 1
ATOM 722 C CA . SER A 1 89 ? -9.126 0.087 -6.456 1.00 94.50 89 SER A CA 1
ATOM 723 C C . SER A 1 89 ? -9.650 -0.689 -5.243 1.00 94.50 89 SER A C 1
ATOM 725 O O . SER A 1 89 ? -9.810 -0.119 -4.166 1.00 94.50 89 SER A O 1
ATOM 727 N N . ARG A 1 90 ? -9.869 -2.002 -5.399 1.00 92.75 90 ARG A N 1
ATOM 728 C CA . ARG A 1 90 ? -10.349 -2.865 -4.308 1.00 92.75 90 ARG A CA 1
ATOM 729 C C . ARG A 1 90 ? -9.334 -2.977 -3.176 1.00 92.75 90 ARG A C 1
ATOM 731 O O . ARG A 1 90 ? -9.725 -2.973 -2.018 1.00 92.75 90 ARG A O 1
ATOM 738 N N . VAL A 1 91 ? -8.050 -3.084 -3.506 1.00 92.75 91 VAL A N 1
ATOM 739 C CA . VAL A 1 91 ? -6.973 -3.170 -2.514 1.00 92.75 91 VAL A CA 1
ATOM 740 C C . VAL A 1 91 ? -6.879 -1.884 -1.698 1.00 92.75 91 VAL A C 1
ATOM 742 O O . VAL A 1 91 ? -6.911 -1.952 -0.475 1.00 92.75 91 VAL A O 1
ATOM 745 N N . VAL A 1 92 ? -6.844 -0.723 -2.358 1.00 94.50 92 VAL A N 1
ATOM 746 C CA . VAL A 1 92 ? -6.799 0.586 -1.688 1.00 94.50 92 VAL A CA 1
ATOM 747 C C . VAL A 1 92 ? -7.995 0.754 -0.752 1.00 94.50 92 VAL A C 1
ATOM 749 O O . VAL A 1 92 ? -7.81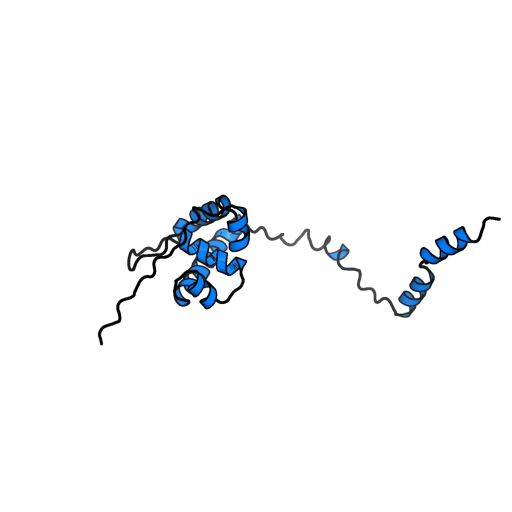1 1.122 0.406 1.00 94.50 92 VAL A O 1
ATOM 752 N N . ALA A 1 93 ? -9.204 0.422 -1.215 1.00 94.69 93 ALA A N 1
ATOM 753 C CA . ALA A 1 93 ? -10.408 0.490 -0.391 1.00 94.69 93 ALA A CA 1
ATOM 754 C C . ALA A 1 93 ? -10.327 -0.442 0.830 1.00 94.69 93 ALA A C 1
ATOM 756 O O . ALA A 1 93 ? -10.580 -0.007 1.950 1.00 94.69 93 ALA A O 1
ATOM 757 N N . ASN A 1 94 ? -9.928 -1.701 0.638 1.00 93.06 94 ASN A N 1
ATOM 758 C CA . ASN A 1 94 ? -9.823 -2.671 1.728 1.00 93.06 94 ASN A CA 1
ATOM 759 C C . ASN A 1 94 ? -8.789 -2.251 2.780 1.00 93.06 94 ASN A C 1
ATOM 761 O O . ASN A 1 94 ? -9.079 -2.302 3.972 1.00 93.06 94 ASN A O 1
ATOM 765 N N . VAL A 1 95 ? -7.603 -1.814 2.346 1.00 94.25 95 VAL A N 1
ATOM 766 C CA . VAL A 1 95 ? -6.544 -1.341 3.249 1.00 94.25 95 VAL A CA 1
ATOM 767 C C . VAL A 1 95 ? -6.993 -0.074 3.978 1.00 94.25 95 VAL A C 1
ATOM 769 O O . VAL A 1 95 ? -6.815 0.020 5.188 1.00 94.25 95 VAL A O 1
ATOM 772 N N . SER A 1 96 ? -7.633 0.873 3.281 1.00 95.06 96 SER A N 1
ATOM 773 C CA . SER A 1 96 ? -8.190 2.084 3.903 1.00 95.06 96 SER A CA 1
ATOM 774 C C . SER A 1 96 ? -9.205 1.747 4.995 1.00 95.06 96 SER A C 1
ATOM 776 O O . SER A 1 96 ? -9.115 2.268 6.101 1.00 95.06 96 SER A O 1
ATOM 778 N N . LEU A 1 97 ? -10.151 0.847 4.711 1.00 93.69 97 LEU A N 1
ATOM 779 C CA . LEU A 1 97 ? -11.162 0.426 5.683 1.00 93.69 97 LEU A CA 1
ATOM 780 C C . LEU A 1 97 ? -10.535 -0.275 6.892 1.00 93.69 97 LEU A C 1
ATOM 782 O O . LEU A 1 97 ? -10.944 -0.020 8.022 1.00 93.69 97 LEU A O 1
ATOM 786 N N . ALA A 1 98 ? -9.529 -1.121 6.667 1.00 92.69 98 ALA A N 1
ATOM 787 C CA . ALA A 1 98 ? -8.823 -1.804 7.743 1.00 92.69 98 ALA A CA 1
ATOM 788 C C . ALA A 1 98 ? -8.052 -0.819 8.643 1.00 92.69 98 ALA A C 1
ATOM 790 O O . ALA A 1 98 ? -8.086 -0.953 9.863 1.00 92.69 98 ALA A O 1
ATOM 791 N N . LEU A 1 99 ? -7.434 0.219 8.068 1.00 92.94 99 LEU A N 1
ATOM 792 C CA . LEU A 1 99 ? -6.791 1.294 8.832 1.00 92.94 99 LEU A CA 1
ATOM 793 C C . LEU A 1 99 ? -7.808 2.120 9.633 1.00 92.94 99 LEU A C 1
ATOM 795 O O . LEU A 1 99 ? -7.599 2.382 10.816 1.00 92.94 99 LEU A O 1
ATOM 799 N N . VAL A 1 100 ? -8.932 2.495 9.014 1.00 92.25 100 VAL A N 1
ATOM 800 C CA . VAL A 1 100 ? -10.003 3.267 9.668 1.00 92.25 100 VAL A CA 1
ATOM 801 C C . VAL A 1 100 ? -10.613 2.500 10.840 1.00 92.25 100 VAL A C 1
ATOM 803 O O . VAL A 1 100 ? -10.876 3.094 11.883 1.00 92.25 100 VAL A O 1
ATOM 806 N N . ALA A 1 101 ? -10.781 1.181 10.721 1.00 89.88 101 ALA A N 1
ATOM 807 C CA . ALA A 1 101 ? -11.282 0.347 11.814 1.00 89.88 101 ALA A CA 1
ATOM 808 C C . ALA A 1 101 ? -10.419 0.448 13.085 1.00 89.88 101 ALA A C 1
ATOM 810 O O . ALA A 1 101 ? -10.939 0.328 14.191 1.00 89.88 101 ALA A O 1
ATOM 811 N N . ARG A 1 102 ? -9.121 0.734 12.930 1.00 86.88 102 ARG A N 1
ATOM 812 C CA . ARG A 1 102 ? -8.150 0.873 14.024 1.00 86.88 102 ARG A CA 1
ATOM 813 C C . ARG A 1 102 ? -7.858 2.325 14.395 1.00 86.88 102 ARG A C 1
ATOM 815 O O . ARG A 1 102 ? -7.042 2.588 15.272 1.00 86.88 102 ARG A O 1
ATOM 822 N N . GLN A 1 103 ? -8.519 3.301 13.764 1.00 86.88 103 GLN A N 1
ATOM 823 C CA . GLN A 1 103 ? -8.178 4.718 13.928 1.00 86.88 103 GLN A CA 1
ATOM 824 C C . GLN A 1 103 ? -8.258 5.193 15.383 1.00 86.88 103 GLN A C 1
ATOM 826 O O . GLN A 1 103 ? -7.518 6.088 15.763 1.00 86.88 103 GLN A O 1
ATOM 831 N N . GLN A 1 104 ? -9.145 4.616 16.200 1.00 82.56 104 GLN A N 1
ATOM 832 C CA . GLN A 1 104 ? -9.338 5.044 17.589 1.00 82.56 104 GLN A CA 1
ATOM 833 C C . GLN A 1 104 ? -8.121 4.724 18.469 1.00 82.56 104 GLN A C 1
ATOM 835 O O . GLN A 1 104 ? -7.883 5.414 19.458 1.00 82.56 104 GLN A O 1
ATOM 840 N N . GLU A 1 105 ? -7.332 3.711 18.097 1.00 86.44 105 GLU A N 1
ATOM 841 C CA . GLU A 1 105 ? -6.099 3.335 18.798 1.00 86.44 105 GLU A CA 1
ATOM 842 C C . GLU A 1 105 ? -4.974 4.353 18.532 1.00 86.44 105 GLU A C 1
ATOM 844 O O . GLU A 1 105 ? -4.192 4.664 19.430 1.00 86.44 105 GLU A O 1
ATOM 849 N N . TYR A 1 106 ? -4.922 4.919 17.319 1.00 84.19 106 TYR A N 1
ATOM 850 C CA . TYR A 1 106 ? -3.790 5.730 16.846 1.00 84.19 106 TYR A CA 1
ATOM 851 C C . TYR A 1 106 ? -4.092 7.233 16.713 1.00 84.19 106 TYR A C 1
ATOM 853 O O . TYR A 1 106 ? -3.192 8.061 16.850 1.00 84.19 106 TYR A O 1
ATOM 861 N N . VAL A 1 107 ? -5.345 7.619 16.464 1.00 84.75 107 VAL A N 1
ATOM 862 C CA . VAL A 1 107 ? -5.758 9.004 16.199 1.00 84.75 107 VAL A CA 1
ATOM 863 C C . VAL A 1 107 ? -6.482 9.568 17.417 1.00 84.75 107 VAL A C 1
ATOM 865 O O . VAL A 1 107 ? -7.681 9.376 17.612 1.00 84.75 107 VAL A O 1
ATOM 868 N N . LYS A 1 108 ? -5.752 10.326 18.239 1.00 83.50 108 LYS A N 1
ATOM 869 C CA . LYS A 1 108 ? -6.337 11.090 19.348 1.00 83.50 108 LYS A CA 1
ATOM 870 C C . LYS A 1 108 ? -6.717 12.483 18.865 1.00 83.50 108 LYS A C 1
ATOM 872 O O . LYS A 1 108 ? -5.870 13.368 18.757 1.00 83.50 108 LYS A O 1
ATOM 877 N N . TRP A 1 109 ? -8.004 12.699 18.616 1.00 76.12 109 TRP A N 1
ATOM 878 C CA . TRP A 1 109 ? -8.510 14.049 18.393 1.00 76.12 109 TRP A CA 1
ATOM 879 C C . TRP A 1 109 ? -8.451 14.840 19.705 1.00 76.12 109 TRP A C 1
ATOM 881 O O . TRP A 1 109 ? -8.876 14.326 20.746 1.00 76.12 109 TRP A O 1
ATOM 891 N N . PRO A 1 110 ? -7.934 16.081 19.703 1.00 74.94 110 PRO A N 1
ATOM 892 C CA . PRO A 1 110 ? -7.977 16.921 20.888 1.00 74.94 110 PRO A CA 1
ATOM 893 C C . PRO A 1 110 ? -9.444 17.193 21.224 1.00 74.94 110 PRO A C 1
ATOM 895 O O . PRO A 1 110 ? -10.115 17.966 20.540 1.00 74.94 110 PRO A O 1
ATOM 898 N N . ARG A 1 111 ? -9.956 16.530 22.267 1.00 64.38 111 ARG A N 1
ATOM 899 C CA . ARG A 1 111 ? -11.316 16.761 22.751 1.00 64.38 111 ARG A CA 1
ATOM 900 C C . ARG A 1 111 ? -11.451 18.230 23.152 1.00 64.38 111 ARG A C 1
ATOM 902 O O . ARG A 1 111 ? -10.609 18.813 23.837 1.00 64.38 111 ARG A O 1
ATOM 909 N N . GLN A 1 112 ? -12.499 18.824 22.615 1.00 59.97 112 GLN A N 1
ATOM 910 C CA . GLN A 1 112 ? -12.846 20.232 22.614 1.00 59.97 112 GLN A CA 1
ATOM 911 C C . GLN A 1 112 ? -13.046 20.783 24.034 1.00 59.97 112 GLN A C 1
ATOM 913 O O . GLN A 1 112 ? -14.171 20.922 24.467 1.00 59.97 112 GLN A O 1
ATOM 918 N N . GLN A 1 113 ? -11.973 21.136 24.753 1.00 51.94 113 GLN A N 1
ATOM 919 C CA . GLN A 1 113 ? -12.060 22.113 25.856 1.00 51.94 113 GLN A CA 1
ATOM 920 C C . GLN A 1 113 ? -10.754 22.880 26.147 1.00 51.94 113 GLN A C 1
ATOM 922 O O . GLN A 1 113 ? -10.817 23.953 26.733 1.00 51.94 113 GLN A O 1
ATOM 927 N N . GLN A 1 114 ? -9.577 22.422 25.692 1.00 50.19 114 GLN A N 1
ATOM 928 C CA . GLN A 1 114 ? -8.304 23.134 25.952 1.00 50.19 114 GLN A CA 1
ATOM 929 C C . GLN A 1 114 ? -7.665 23.821 24.728 1.00 50.19 114 GLN A C 1
ATOM 931 O O . GLN A 1 114 ? -6.624 24.457 24.856 1.00 50.19 114 GLN A O 1
ATOM 936 N N . ARG A 1 115 ? -8.285 23.768 23.537 1.00 48.25 115 ARG A N 1
ATOM 937 C CA . ARG A 1 115 ? -7.729 24.378 22.306 1.00 48.25 115 ARG A CA 1
ATOM 938 C C . ARG A 1 115 ? -8.457 25.618 21.779 1.00 48.25 115 ARG A C 1
ATOM 940 O O . ARG A 1 115 ? -7.963 26.242 20.853 1.00 48.25 115 ARG A O 1
ATOM 947 N N . ALA A 1 116 ? -9.560 26.061 22.377 1.00 49.88 116 ALA A N 1
ATOM 948 C CA . ALA A 1 116 ? -10.163 27.340 21.975 1.00 49.88 116 ALA A CA 1
ATOM 949 C C . ALA A 1 116 ? -9.412 28.571 22.536 1.00 49.88 116 ALA A C 1
ATOM 951 O O . ALA A 1 116 ? -9.674 29.688 22.099 1.00 49.88 116 ALA A O 1
ATOM 952 N N . GLY A 1 117 ? -8.491 28.383 23.493 1.00 50.28 117 GLY A N 1
ATOM 953 C CA . GLY A 1 117 ? -7.697 29.465 24.092 1.00 50.28 117 GLY A CA 1
ATOM 954 C C . GLY A 1 117 ? -6.331 29.701 23.441 1.00 50.28 117 GLY A C 1
ATOM 955 O O . GLY A 1 117 ? -5.878 30.836 23.393 1.00 50.28 117 GLY A O 1
ATOM 956 N N . GLN A 1 118 ? -5.681 28.661 22.903 1.00 46.78 118 GLN A N 1
ATOM 957 C CA . GLN A 1 118 ? -4.292 28.771 22.426 1.00 46.78 118 GLN A CA 1
ATOM 958 C C . GLN A 1 118 ? -4.177 29.150 20.942 1.00 46.78 118 GLN A C 1
ATOM 960 O O . GLN A 1 118 ? -3.300 29.926 20.577 1.00 46.78 118 GLN A O 1
ATOM 965 N N . PHE A 1 119 ? -5.099 28.703 20.081 1.00 47.62 119 PHE A N 1
ATOM 966 C CA . PHE A 1 119 ? -5.057 29.052 18.649 1.00 47.62 119 PHE A CA 1
ATOM 967 C C . PHE A 1 119 ? -5.538 30.480 18.351 1.00 47.62 119 PHE A C 1
ATOM 969 O O . PHE A 1 119 ? -5.289 30.992 17.261 1.00 47.62 119 PHE A O 1
ATOM 976 N N . LYS A 1 120 ? -6.163 31.156 19.328 1.00 48.19 120 LYS A N 1
ATOM 977 C CA . LYS A 1 120 ? -6.525 32.580 19.227 1.00 48.19 120 LYS A CA 1
ATOM 978 C C . LYS A 1 120 ? -5.308 33.513 19.251 1.00 48.19 120 LYS A C 1
ATOM 980 O O . LYS A 1 120 ? -5.444 34.655 18.837 1.00 48.19 120 LYS A O 1
ATOM 985 N N . ASN A 1 121 ? -4.138 33.028 19.679 1.00 47.50 121 ASN A N 1
ATOM 986 C CA . ASN A 1 121 ? -2.908 33.826 19.708 1.00 47.50 121 ASN A CA 1
ATOM 987 C C . ASN A 1 121 ? -2.012 33.626 18.474 1.00 47.50 121 ASN A C 1
ATOM 989 O O . ASN A 1 121 ? -1.065 34.384 18.293 1.00 47.50 121 ASN A O 1
ATOM 993 N N . CYS A 1 122 ? -2.297 32.637 17.618 1.00 48.22 122 CYS A N 1
ATOM 994 C CA . CYS A 1 122 ? -1.514 32.388 16.397 1.00 48.22 122 CYS A CA 1
ATOM 995 C C . CYS A 1 122 ? -2.188 32.927 15.128 1.00 48.22 122 CYS A C 1
ATOM 997 O O . CYS A 1 122 ? -1.523 33.121 14.114 1.00 48.22 122 CYS A O 1
ATOM 999 N N . LEU A 1 123 ? -3.491 33.207 15.179 1.00 49.03 123 LEU A N 1
ATOM 1000 C CA . LEU A 1 123 ? -4.170 34.021 14.179 1.00 49.03 123 LEU A CA 1
ATOM 1001 C C . LEU A 1 123 ? -4.173 35.452 14.699 1.00 49.03 123 LEU A C 1
ATOM 1003 O O . LEU A 1 123 ? -4.842 35.753 15.683 1.00 49.03 123 LEU A O 1
ATOM 1007 N N . LEU A 1 124 ? -3.366 36.294 14.055 1.00 47.81 124 LEU A N 1
ATOM 1008 C CA . LEU A 1 124 ? -3.308 37.742 14.247 1.00 47.81 124 LEU A CA 1
ATOM 1009 C C . LEU A 1 124 ? -4.691 38.296 14.628 1.00 47.81 124 LEU A C 1
ATOM 1011 O O . LEU A 1 124 ? -5.667 37.955 13.950 1.00 47.81 124 LEU A O 1
ATOM 1015 N N . PRO A 1 125 ? -4.814 39.167 15.649 1.00 41.38 125 PRO A N 1
ATOM 1016 C CA . PRO A 1 125 ? -6.063 39.872 15.853 1.00 41.38 125 PRO A CA 1
ATOM 1017 C C . PRO A 1 125 ? -6.344 40.646 14.568 1.00 41.38 125 PRO A C 1
ATOM 1019 O O . PRO A 1 125 ? -5.619 41.580 14.224 1.00 41.38 125 PRO A O 1
ATOM 1022 N N . ALA A 1 126 ? -7.386 40.234 13.849 1.00 48.09 126 ALA A N 1
ATOM 1023 C CA . ALA A 1 126 ? -7.955 40.962 12.730 1.00 48.09 126 ALA A CA 1
ATOM 1024 C C . ALA A 1 126 ? -8.592 42.253 13.268 1.00 48.09 126 ALA A C 1
ATOM 1026 O O . ALA A 1 126 ? -9.806 42.411 13.321 1.00 48.09 126 ALA A O 1
ATOM 1027 N N . ARG A 1 127 ? -7.752 43.177 13.734 1.00 46.22 127 ARG A N 1
ATOM 1028 C CA . ARG A 1 127 ? -8.080 44.589 13.832 1.00 46.22 127 ARG A CA 1
ATOM 1029 C C . ARG A 1 127 ? -7.663 45.173 12.497 1.00 46.22 127 ARG A C 1
ATOM 1031 O O . ARG A 1 127 ? -6.496 45.110 12.129 1.00 46.22 127 ARG A O 1
ATOM 1038 N N . THR A 1 128 ? -8.640 45.660 11.749 1.00 50.69 128 THR A N 1
ATOM 1039 C CA . THR A 1 128 ? -8.480 46.394 10.495 1.00 50.69 128 THR A CA 1
ATOM 1040 C C . THR A 1 128 ? -7.406 47.472 10.641 1.00 50.69 128 THR A C 1
ATOM 1042 O O . THR A 1 128 ? -7.665 48.547 11.179 1.00 50.69 128 THR A O 1
ATOM 1045 N N . ILE A 1 129 ? -6.190 47.181 10.180 1.00 52.00 129 ILE A N 1
ATOM 1046 C CA . ILE A 1 129 ? -5.119 48.168 10.065 1.00 52.00 129 ILE A CA 1
ATOM 1047 C C . ILE A 1 129 ? -5.456 49.000 8.831 1.00 52.00 129 ILE A C 1
ATOM 1049 O O . ILE A 1 129 ? -5.341 48.538 7.695 1.00 52.00 129 ILE A O 1
ATOM 1053 N N . SER A 1 130 ? -5.929 50.220 9.066 1.00 61.72 130 SER A N 1
ATOM 1054 C CA . SER A 1 130 ? -6.117 51.230 8.029 1.00 61.72 130 SER A CA 1
ATOM 1055 C C . SER A 1 130 ? -4.803 51.449 7.270 1.00 61.72 130 SER A C 1
ATOM 1057 O O . SER A 1 130 ? -3.728 51.472 7.872 1.00 61.72 130 SER A O 1
ATOM 1059 N N . LEU A 1 131 ? -4.868 51.678 5.951 1.00 50.16 131 LEU A N 1
ATOM 1060 C CA . LEU A 1 131 ? -3.704 52.035 5.117 1.00 50.16 131 LEU A CA 1
ATOM 1061 C C . LEU A 1 131 ? -2.898 53.216 5.695 1.00 50.16 131 LEU A C 1
ATOM 1063 O O . LEU A 1 131 ? -1.690 53.312 5.475 1.00 50.16 131 LEU A O 1
ATOM 1067 N N . ARG A 1 132 ? -3.547 54.064 6.505 1.00 56.12 132 ARG A N 1
ATOM 1068 C CA . ARG A 1 132 ? -2.928 55.190 7.212 1.00 56.12 132 ARG A CA 1
ATOM 1069 C C . ARG A 1 132 ? -1.939 54.753 8.308 1.00 56.12 132 ARG A C 1
ATOM 1071 O O . ARG A 1 132 ? -0.921 55.415 8.490 1.00 56.12 132 ARG A O 1
ATOM 1078 N N . ASP A 1 133 ? -2.179 53.621 8.974 1.00 56.22 133 ASP A N 1
ATOM 1079 C CA . ASP A 1 133 ? -1.270 53.056 9.988 1.00 56.22 133 ASP A CA 1
ATOM 1080 C C . ASP A 1 133 ? -0.086 52.318 9.357 1.00 56.22 133 ASP A C 1
ATOM 1082 O O . ASP A 1 133 ? 1.029 52.348 9.884 1.00 56.22 133 ASP A O 1
ATOM 1086 N N . ARG A 1 134 ? -0.290 51.716 8.177 1.00 53.78 134 ARG A N 1
ATOM 1087 C CA . ARG A 1 134 ? 0.796 51.097 7.408 1.00 53.78 134 ARG A CA 1
ATOM 1088 C C . ARG A 1 134 ? 1.815 52.153 6.967 1.00 53.78 134 ARG A C 1
ATOM 1090 O O . ARG A 1 134 ? 3.005 51.917 7.134 1.00 53.78 134 ARG A O 1
ATOM 1097 N N . MET A 1 135 ? 1.379 53.331 6.506 1.00 51.50 135 MET A N 1
ATOM 1098 C CA . MET A 1 135 ? 2.279 54.419 6.080 1.00 51.50 135 MET A CA 1
ATOM 1099 C C . MET A 1 135 ? 3.149 55.000 7.206 1.00 51.50 135 MET A C 1
ATOM 1101 O O . MET A 1 135 ? 4.319 55.287 6.966 1.00 51.50 135 MET A O 1
ATOM 1105 N N . ARG A 1 136 ? 2.652 55.113 8.448 1.00 57.53 136 ARG A N 1
ATOM 1106 C CA . ARG A 1 136 ? 3.490 55.604 9.563 1.00 57.53 136 ARG A CA 1
ATOM 1107 C C . ARG A 1 136 ? 4.629 54.651 9.927 1.00 57.53 136 ARG A C 1
ATOM 1109 O O . ARG A 1 136 ? 5.682 55.108 10.355 1.00 57.53 136 ARG A O 1
ATOM 1116 N N . ARG A 1 137 ? 4.444 53.339 9.747 1.00 52.78 137 AR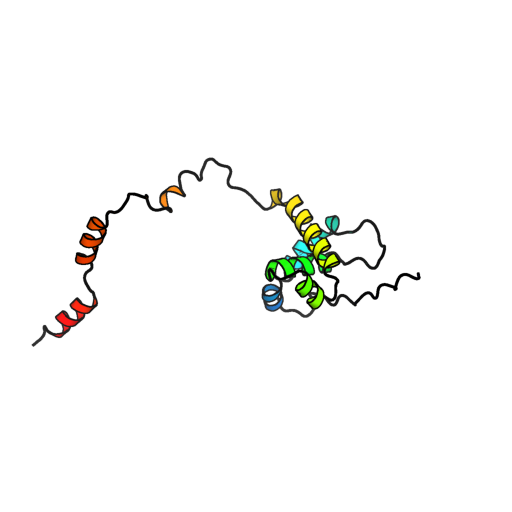G A N 1
ATOM 1117 C CA . ARG A 1 137 ? 5.463 52.336 10.094 1.00 52.78 137 ARG A CA 1
ATOM 1118 C C . ARG A 1 137 ? 6.595 52.241 9.059 1.00 52.78 137 ARG A C 1
ATOM 1120 O O . ARG A 1 137 ? 7.696 51.864 9.435 1.00 52.78 137 ARG A O 1
ATOM 1127 N N . TRP A 1 138 ? 6.375 52.649 7.804 1.00 53.09 138 TRP A N 1
ATOM 1128 C CA . TRP A 1 138 ? 7.438 52.708 6.783 1.00 53.09 138 TRP A CA 1
ATOM 1129 C C . TRP A 1 138 ? 8.493 53.783 7.071 1.00 53.09 138 TRP A C 1
ATOM 1131 O O . TRP A 1 138 ? 9.668 53.554 6.814 1.00 53.09 138 TRP A O 1
ATOM 1141 N N . HIS A 1 139 ? 8.111 54.909 7.681 1.00 57.81 139 HIS A N 1
ATOM 1142 C CA . HIS A 1 139 ? 9.063 55.958 8.075 1.00 57.81 139 HIS A CA 1
ATOM 1143 C C . HIS A 1 139 ? 9.910 55.608 9.310 1.00 57.81 139 HIS A C 1
ATOM 1145 O O . HIS A 1 139 ? 10.838 56.342 9.632 1.00 57.81 139 HIS A O 1
ATOM 1151 N N . ALA A 1 140 ? 9.600 54.507 10.002 1.00 56.16 140 ALA A N 1
ATOM 1152 C CA . ALA A 1 140 ? 10.280 54.093 11.227 1.00 56.16 140 ALA A CA 1
ATOM 1153 C C . ALA A 1 140 ? 11.243 52.910 11.031 1.00 56.16 140 ALA A C 1
ATOM 1155 O O . ALA A 1 140 ? 11.804 52.438 12.016 1.00 56.16 140 ALA A O 1
ATOM 1156 N N . TYR A 1 141 ? 11.443 52.420 9.800 1.00 40.47 141 TYR A N 1
ATOM 1157 C CA . TYR A 1 141 ? 12.503 51.451 9.524 1.00 40.47 141 TYR A CA 1
ATOM 1158 C C . TYR A 1 141 ? 13.821 52.199 9.300 1.00 40.47 141 TYR A C 1
ATOM 1160 O O . TYR A 1 141 ? 13.953 52.897 8.292 1.00 40.47 141 TYR A O 1
ATOM 1168 N N . PRO A 1 142 ? 14.806 52.072 10.206 1.00 55.00 142 PRO A N 1
ATOM 1169 C CA . PRO A 1 142 ? 16.146 52.560 9.935 1.00 55.00 142 PRO A CA 1
ATOM 1170 C C . PRO A 1 142 ? 16.690 51.709 8.790 1.00 55.00 142 PRO A C 1
ATOM 1172 O O . PRO A 1 142 ? 16.743 50.486 8.912 1.00 55.00 142 PRO A O 1
ATOM 1175 N N . ASN A 1 143 ? 17.031 52.335 7.663 1.00 59.97 143 ASN A N 1
ATOM 1176 C CA . ASN A 1 143 ? 17.684 51.638 6.566 1.00 59.97 143 ASN A CA 1
ATOM 1177 C C . ASN A 1 143 ? 19.117 51.279 7.008 1.00 59.97 143 ASN A C 1
ATOM 1179 O O . ASN A 1 143 ? 19.935 52.196 7.133 1.00 59.97 143 ASN A O 1
ATOM 1183 N N . PRO A 1 144 ? 19.447 49.995 7.243 1.00 55.56 144 PRO A N 1
ATOM 1184 C CA . PRO A 1 144 ? 20.751 49.611 7.781 1.00 55.56 144 PRO A CA 1
ATOM 1185 C C . PRO A 1 144 ? 21.894 49.937 6.812 1.00 55.56 144 PRO A C 1
ATOM 1187 O O . PRO A 1 144 ? 23.001 50.239 7.250 1.00 55.56 144 PRO A O 1
ATOM 1190 N N . SER A 1 145 ? 21.620 49.965 5.500 1.00 55.81 145 SER A N 1
ATOM 1191 C CA . SER A 1 145 ? 22.628 50.311 4.492 1.00 55.81 145 SER A CA 1
ATOM 1192 C C . SER A 1 145 ? 22.967 51.804 4.471 1.00 55.81 145 SER A C 1
ATOM 1194 O O . SER A 1 145 ? 24.105 52.161 4.192 1.00 55.81 145 SER A O 1
ATOM 1196 N N . ALA A 1 146 ? 22.031 52.678 4.862 1.00 55.97 146 ALA A N 1
ATOM 1197 C CA . ALA A 1 146 ? 22.278 54.119 4.964 1.00 55.97 146 ALA A CA 1
ATOM 1198 C C . ALA A 1 146 ? 23.099 54.504 6.211 1.00 55.97 146 ALA A C 1
ATOM 1200 O O . ALA A 1 146 ? 23.625 55.616 6.281 1.00 55.97 146 ALA A O 1
ATOM 1201 N N . GLN A 1 147 ? 23.200 53.613 7.206 1.00 53.59 147 GLN A N 1
ATOM 1202 C CA . GLN A 1 147 ? 24.053 53.828 8.380 1.00 53.59 147 GLN A CA 1
ATOM 1203 C C . GLN A 1 147 ? 25.508 53.443 8.088 1.00 53.59 147 GLN A C 1
ATOM 1205 O O . GLN A 1 147 ? 26.401 54.220 8.407 1.00 53.59 147 GLN A O 1
ATOM 1210 N N . GLN A 1 148 ? 25.743 52.337 7.372 1.00 53.00 148 GLN A N 1
ATOM 1211 C CA . GLN A 1 148 ? 27.091 51.927 6.950 1.00 53.00 148 GLN A CA 1
ATOM 1212 C C . GLN A 1 148 ? 27.773 52.939 6.014 1.00 53.00 148 GLN A C 1
ATOM 1214 O O . GLN A 1 148 ? 28.975 53.162 6.133 1.00 53.00 148 GLN A O 1
ATOM 1219 N N . GLU A 1 149 ? 27.015 53.607 5.142 1.00 54.28 149 GLU A N 1
ATOM 1220 C CA . GLU A 1 149 ? 27.549 54.632 4.229 1.00 54.28 149 GLU A CA 1
ATOM 1221 C C . GLU A 1 149 ? 27.909 55.949 4.949 1.00 54.28 149 GLU A C 1
ATOM 1223 O O . GLU A 1 149 ? 28.814 56.670 4.536 1.00 54.28 149 GLU A O 1
ATOM 1228 N N . ARG A 1 150 ? 27.237 56.258 6.070 1.00 55.69 150 ARG A N 1
ATOM 1229 C CA . ARG A 1 150 ? 27.522 57.443 6.903 1.00 55.69 150 ARG A CA 1
ATOM 1230 C C . ARG A 1 150 ? 28.674 57.231 7.884 1.00 55.69 150 ARG A C 1
ATOM 1232 O O . ARG A 1 150 ? 29.309 58.214 8.257 1.00 55.69 150 ARG A O 1
ATOM 1239 N N . GLU A 1 151 ? 28.930 55.987 8.285 1.00 59.38 151 GLU A N 1
ATOM 1240 C CA . GLU A 1 151 ? 30.080 55.605 9.116 1.00 59.38 151 GLU A CA 1
ATOM 1241 C C . GLU A 1 151 ? 31.391 55.651 8.304 1.00 59.38 151 GLU A C 1
ATOM 1243 O O . GLU A 1 151 ? 32.414 56.083 8.814 1.00 59.38 151 GLU A O 1
ATOM 1248 N N . GLN A 1 152 ? 31.360 55.296 7.010 1.00 54.84 152 GLN A N 1
ATOM 1249 C CA . GLN A 1 152 ? 32.547 55.317 6.132 1.00 54.84 152 GLN A CA 1
ATOM 1250 C C . GLN A 1 152 ? 32.979 56.716 5.660 1.00 54.84 152 GLN A C 1
ATOM 1252 O O . GLN A 1 152 ? 34.114 56.884 5.230 1.00 54.84 152 GLN A 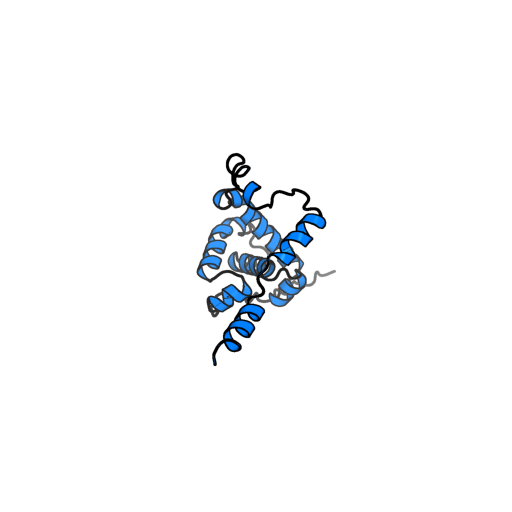O 1
ATOM 1257 N N . LEU A 1 153 ? 32.105 57.724 5.740 1.00 56.78 153 LEU A N 1
ATOM 1258 C CA . LEU A 1 153 ? 32.404 59.112 5.346 1.00 56.78 153 LEU A CA 1
ATOM 1259 C C . LEU A 1 153 ? 32.762 60.019 6.534 1.00 56.78 153 LEU A C 1
ATOM 1261 O O . LEU A 1 153 ? 32.849 61.238 6.375 1.00 56.78 153 LEU A O 1
ATOM 1265 N N . ARG A 1 154 ? 32.929 59.452 7.733 1.00 54.88 154 ARG A N 1
ATOM 1266 C CA . ARG A 1 154 ? 33.221 60.202 8.956 1.00 54.88 154 ARG A CA 1
ATOM 1267 C C . ARG A 1 154 ? 34.501 59.705 9.623 1.00 54.88 154 ARG A C 1
ATOM 1269 O O . ARG A 1 154 ? 34.470 59.366 10.788 1.00 54.88 154 ARG A O 1
ATOM 1276 N N . GLU A 1 155 ? 35.614 59.728 8.907 1.00 57.03 155 GLU A N 1
ATOM 1277 C CA . GLU A 1 155 ? 36.948 59.805 9.512 1.00 57.03 155 GLU A CA 1
ATOM 1278 C C . GLU A 1 155 ? 37.815 60.722 8.625 1.00 57.03 155 GLU A C 1
ATOM 1280 O O . GLU A 1 155 ? 37.676 60.654 7.398 1.00 57.03 155 GLU A O 1
ATOM 1285 N N . PRO A 1 156 ? 38.632 61.627 9.194 1.00 58.75 156 PRO A N 1
ATOM 1286 C CA . PRO A 1 156 ? 39.684 62.322 8.454 1.00 58.75 156 PRO A CA 1
ATOM 1287 C C . PRO A 1 156 ? 40.861 61.401 8.098 1.00 58.75 156 PRO A C 1
ATOM 1289 O O . PRO A 1 156 ? 41.175 60.486 8.893 1.00 58.75 156 PRO A O 1
#

pLDDT: mean 75.09, std 18.19, range [40.47, 95.12]